Protein AF-A0AAU0USD8-F1 (afdb_monomer)

Mean predicted aligned error: 9.5 Å

Radius of gyration: 18.97 Å; Cα contacts (8 Å, |Δi|>4): 93; chains: 1; bounding box: 46×44×52 Å

Structure (mmCIF, N/CA/C/O backbone):
data_AF-A0AAU0USD8-F1
#
_entry.id   AF-A0AAU0USD8-F1
#
loop_
_atom_site.group_PDB
_atom_site.id
_atom_site.type_symbol
_atom_site.label_atom_id
_atom_site.label_alt_id
_atom_site.label_comp_id
_atom_site.label_asym_id
_atom_site.label_entity_id
_atom_site.label_seq_id
_atom_site.pdbx_PDB_ins_code
_atom_site.Cartn_x
_atom_site.Cartn_y
_atom_site.Cartn_z
_atom_site.occupancy
_atom_site.B_iso_or_equiv
_atom_site.auth_seq_id
_atom_site.auth_comp_id
_atom_site.auth_asym_id
_atom_site.auth_atom_id
_atom_site.pdbx_PDB_model_num
ATOM 1 N N . MET A 1 1 ? -26.239 -20.318 21.976 1.00 45.53 1 MET A N 1
ATOM 2 C CA . MET A 1 1 ? -26.523 -21.487 21.109 1.00 45.53 1 MET A CA 1
ATOM 3 C C . MET A 1 1 ? -26.486 -20.973 19.672 1.00 45.53 1 MET A C 1
ATOM 5 O O . MET A 1 1 ? -27.378 -20.236 19.301 1.00 45.53 1 MET A O 1
ATOM 9 N N . LYS A 1 2 ? -25.397 -21.090 18.913 1.00 38.72 2 LYS A N 1
ATOM 10 C CA . LYS A 1 2 ? -24.832 -22.320 18.345 1.00 38.72 2 LYS A CA 1
ATOM 11 C C . LYS A 1 2 ? -23.313 -22.150 18.178 1.00 38.72 2 LYS A C 1
ATOM 13 O O . LYS A 1 2 ? -22.865 -21.144 17.639 1.00 38.72 2 LYS A O 1
ATOM 18 N N . ASN A 1 3 ? -22.555 -23.127 18.674 1.00 46.88 3 ASN A N 1
ATOM 19 C CA . ASN A 1 3 ? -21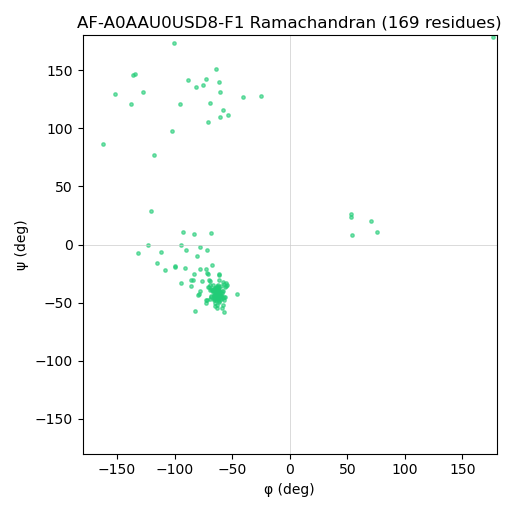.130 -23.301 18.407 1.00 46.88 3 ASN A CA 1
ATOM 20 C C . ASN A 1 3 ? -20.888 -23.326 16.893 1.00 46.88 3 ASN A C 1
ATOM 22 O O . ASN A 1 3 ? -21.250 -24.304 16.247 1.00 46.88 3 ASN A O 1
ATOM 26 N N . ASN A 1 4 ? -20.237 -22.293 16.361 1.00 42.91 4 ASN A N 1
ATOM 27 C CA . ASN A 1 4 ? -19.596 -22.331 15.050 1.00 42.91 4 ASN A CA 1
ATOM 28 C C . ASN A 1 4 ? -18.095 -22.106 15.259 1.00 42.91 4 ASN A C 1
ATOM 30 O O . ASN A 1 4 ? -17.557 -21.030 15.018 1.00 42.91 4 ASN A O 1
ATOM 34 N N . THR A 1 5 ? -17.415 -23.154 15.712 1.00 50.62 5 THR A N 1
ATOM 35 C CA . THR A 1 5 ? -15.954 -23.248 15.865 1.00 50.62 5 THR A CA 1
ATOM 36 C C . THR A 1 5 ? -15.192 -23.269 14.528 1.00 50.62 5 THR A C 1
ATOM 38 O O . THR A 1 5 ? -13.994 -23.514 14.514 1.00 50.62 5 THR A O 1
ATOM 41 N N . ILE A 1 6 ? -15.862 -23.005 13.398 1.00 52.81 6 ILE A N 1
ATOM 42 C CA . ILE A 1 6 ? -15.269 -22.988 12.047 1.00 52.81 6 ILE A CA 1
ATOM 43 C C . ILE A 1 6 ? -14.763 -21.580 11.664 1.00 52.81 6 ILE A C 1
ATOM 45 O O . ILE A 1 6 ? -13.893 -21.454 10.812 1.00 52.81 6 ILE A O 1
ATOM 49 N N . PHE A 1 7 ? -15.247 -20.520 12.325 1.00 52.81 7 PHE A N 1
ATOM 50 C CA . PHE A 1 7 ? -14.913 -19.122 12.002 1.00 52.81 7 PHE A CA 1
ATOM 51 C C . PHE A 1 7 ? -14.255 -18.360 13.165 1.00 52.81 7 PHE A C 1
ATOM 53 O O . PHE A 1 7 ? -14.362 -17.141 13.271 1.00 52.81 7 PHE A O 1
ATOM 60 N N . THR A 1 8 ? -13.537 -19.056 14.047 1.00 55.69 8 THR A N 1
ATOM 61 C CA . THR A 1 8 ? -12.464 -18.410 14.815 1.00 55.69 8 THR A CA 1
ATOM 62 C C . THR A 1 8 ? -11.346 -18.090 13.825 1.00 55.69 8 THR A C 1
ATOM 64 O O . THR A 1 8 ? -10.909 -19.007 13.137 1.00 55.69 8 THR A O 1
ATOM 67 N N . GLY A 1 9 ? -10.964 -16.813 13.709 1.00 60.78 9 GLY A N 1
ATOM 68 C CA . GLY A 1 9 ? -10.096 -16.244 12.667 1.00 60.78 9 GLY A CA 1
ATOM 69 C C . GLY A 1 9 ? -9.128 -17.221 11.993 1.00 60.78 9 GLY A C 1
ATOM 70 O O . GLY A 1 9 ? -8.376 -17.923 12.668 1.00 60.78 9 GLY A O 1
ATOM 71 N N . LEU A 1 10 ? -9.171 -17.244 10.655 1.00 70.81 10 LEU A N 1
ATOM 72 C CA . LEU A 1 10 ? -8.334 -18.087 9.803 1.00 70.81 10 LEU A CA 1
ATOM 73 C C . LEU A 1 10 ? -6.896 -18.138 10.352 1.00 70.81 10 LEU A C 1
ATOM 75 O O . LEU A 1 10 ? -6.311 -17.075 10.592 1.00 70.81 10 LEU A O 1
ATOM 79 N N . PRO A 1 11 ? -6.308 -19.326 10.572 1.00 83.31 11 PRO A N 1
ATOM 80 C CA . PRO A 1 11 ? -4.980 -19.390 11.151 1.00 83.31 11 PRO A CA 1
ATOM 81 C C . PRO A 1 11 ? -3.977 -18.694 10.223 1.00 83.31 11 PRO A C 1
ATOM 83 O O . PRO A 1 11 ? -4.049 -18.815 8.999 1.00 83.31 11 PRO A O 1
ATOM 86 N N . TYR A 1 12 ? -3.040 -17.947 10.812 1.00 82.12 12 TYR A N 1
ATOM 87 C CA . TYR A 1 12 ? -2.136 -17.042 10.089 1.00 82.12 12 TYR A CA 1
ATOM 88 C C . TYR A 1 12 ? -1.362 -17.732 8.956 1.00 82.12 12 TYR A C 1
ATOM 90 O O . TYR A 1 12 ? -1.133 -17.136 7.905 1.00 82.12 12 TYR A O 1
ATOM 98 N N . TRP A 1 13 ? -1.001 -19.005 9.142 1.00 84.44 13 TRP A N 1
ATOM 99 C CA . TRP A 1 13 ? -0.307 -19.798 8.133 1.00 84.44 13 TRP A CA 1
ATOM 100 C C . TRP A 1 13 ? -1.174 -20.027 6.890 1.00 84.44 13 TRP A C 1
ATOM 102 O O . TRP A 1 13 ? -0.658 -19.952 5.780 1.00 84.44 13 TRP A O 1
ATOM 112 N N . LEU A 1 14 ? -2.489 -20.223 7.047 1.00 86.69 14 LEU A N 1
ATOM 113 C CA . LEU A 1 14 ? -3.405 -20.426 5.924 1.00 86.69 14 LEU A CA 1
ATOM 114 C C . LEU A 1 14 ? -3.566 -19.136 5.114 1.00 86.69 14 LEU A C 1
ATOM 116 O O . LEU A 1 14 ? -3.560 -19.178 3.887 1.00 86.69 14 LEU A O 1
ATOM 120 N N . GLY A 1 15 ? -3.625 -17.985 5.793 1.00 83.75 15 GLY A N 1
ATOM 121 C CA . GLY A 1 15 ? -3.590 -16.676 5.137 1.00 83.75 15 GLY A CA 1
ATOM 122 C C . GLY A 1 15 ? -2.288 -16.445 4.362 1.00 83.75 15 GLY A C 1
ATOM 123 O O . GLY A 1 15 ? -2.326 -15.991 3.221 1.00 83.75 15 GLY A O 1
ATOM 124 N N . GLY A 1 16 ? -1.143 -16.817 4.945 1.00 83.19 16 GLY A N 1
ATOM 125 C CA . GLY A 1 16 ? 0.164 -16.731 4.285 1.00 83.19 16 GLY A CA 1
ATOM 126 C C . GLY A 1 16 ? 0.279 -17.632 3.052 1.00 83.19 16 GLY A C 1
ATOM 127 O O . GLY A 1 16 ? 0.707 -17.169 1.996 1.00 83.19 16 GLY A O 1
ATOM 128 N N . VAL A 1 17 ? -0.158 -18.892 3.155 1.00 87.06 17 VAL A N 1
ATOM 129 C CA . VAL A 1 17 ? -0.180 -19.841 2.028 1.00 87.06 17 VAL A CA 1
ATOM 130 C C . VAL A 1 17 ? -1.111 -19.349 0.921 1.00 87.06 17 VAL A C 1
ATOM 132 O O . VAL A 1 17 ? -0.714 -19.330 -0.241 1.00 87.06 17 VAL A O 1
ATOM 135 N N . ALA A 1 18 ? -2.319 -18.894 1.267 1.00 86.88 18 ALA A N 1
ATOM 136 C CA . ALA A 1 18 ? -3.266 -18.353 0.296 1.00 86.88 18 ALA A CA 1
ATOM 137 C C . ALA A 1 18 ? -2.704 -17.119 -0.425 1.00 86.88 18 ALA A C 1
ATOM 139 O O . ALA A 1 18 ? -2.795 -17.037 -1.648 1.00 86.88 18 ALA A O 1
ATOM 140 N N . LEU A 1 19 ? -2.072 -16.192 0.305 1.00 83.50 19 LEU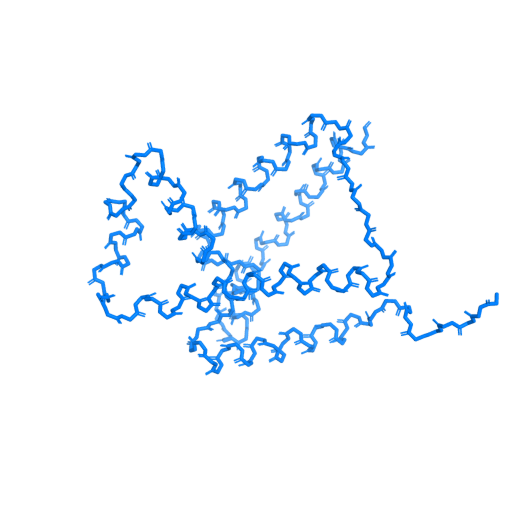 A N 1
ATOM 141 C CA . LEU A 1 19 ? -1.442 -15.008 -0.283 1.00 83.50 19 LEU A CA 1
ATOM 142 C C . LEU A 1 19 ? -0.277 -15.383 -1.212 1.00 83.50 19 LEU A C 1
ATOM 144 O O . LEU A 1 19 ? -0.147 -14.807 -2.291 1.00 83.50 19 LEU A O 1
ATOM 148 N N . GLY A 1 20 ? 0.542 -16.363 -0.818 1.00 84.31 20 GLY A N 1
ATOM 149 C CA . GLY A 1 20 ? 1.640 -16.881 -1.635 1.00 84.31 20 GLY A CA 1
ATOM 150 C C . GLY A 1 20 ? 1.150 -17.521 -2.935 1.00 84.31 20 GLY A C 1
ATOM 151 O O . GLY A 1 20 ? 1.637 -17.173 -4.009 1.00 84.31 20 GLY A O 1
ATOM 152 N N . LEU A 1 21 ? 0.138 -18.391 -2.856 1.00 87.12 21 LEU A N 1
ATOM 153 C CA . LEU A 1 21 ? -0.488 -19.003 -4.033 1.00 87.12 21 LEU A CA 1
ATOM 154 C C . LEU A 1 21 ? -1.103 -17.952 -4.959 1.00 87.12 21 LEU A C 1
ATOM 156 O O . LEU A 1 21 ? -0.904 -18.006 -6.170 1.00 87.12 21 LEU A O 1
ATOM 160 N N . LEU A 1 22 ? -1.798 -16.962 -4.397 1.00 85.31 22 LEU A N 1
ATOM 161 C CA . LEU A 1 22 ? -2.391 -15.879 -5.177 1.00 85.31 22 LEU A CA 1
ATOM 162 C C . LEU A 1 22 ? -1.305 -15.057 -5.885 1.00 85.31 22 LEU A C 1
ATOM 164 O O . LEU A 1 22 ? -1.453 -14.739 -7.061 1.00 85.31 22 LEU A O 1
ATOM 168 N N . ASN A 1 23 ? -0.182 -14.784 -5.217 1.00 83.50 23 ASN A N 1
ATOM 169 C CA . ASN A 1 23 ? 0.954 -14.105 -5.838 1.00 83.50 23 ASN A CA 1
ATOM 170 C C . ASN A 1 23 ? 1.555 -14.915 -7.001 1.00 83.50 23 ASN A C 1
ATOM 172 O O . ASN A 1 23 ? 1.894 -14.327 -8.024 1.00 83.50 23 ASN A O 1
ATOM 176 N N . ILE A 1 24 ? 1.635 -16.248 -6.892 1.00 83.56 24 ILE A N 1
ATOM 177 C CA . ILE A 1 24 ? 2.086 -17.121 -7.993 1.00 83.56 24 ILE A CA 1
ATOM 178 C C . ILE A 1 24 ? 1.126 -17.032 -9.184 1.00 83.56 24 ILE A C 1
ATOM 180 O O . ILE A 1 24 ? 1.569 -16.867 -10.319 1.00 83.56 24 ILE A O 1
ATOM 184 N N . VAL A 1 25 ? -0.185 -17.094 -8.934 1.00 84.75 25 VAL A N 1
ATOM 185 C CA . VAL A 1 25 ? -1.206 -16.976 -9.988 1.00 84.75 25 VAL A CA 1
ATOM 186 C C . VAL A 1 25 ? -1.125 -15.609 -10.672 1.00 84.75 25 VAL A C 1
ATOM 188 O O . VAL A 1 25 ? -1.119 -15.533 -11.898 1.00 84.75 25 VAL A O 1
ATOM 191 N N . VAL A 1 26 ? -1.002 -14.526 -9.901 1.00 81.56 26 VAL A N 1
ATOM 192 C CA . VAL A 1 26 ? -0.848 -13.167 -10.446 1.00 81.56 26 VAL A CA 1
ATOM 193 C C . VAL A 1 26 ? 0.431 -13.046 -11.265 1.00 81.56 26 VAL A C 1
ATOM 195 O O . VAL A 1 26 ? 0.394 -12.454 -12.342 1.00 81.56 26 VAL A O 1
ATOM 198 N N . PHE A 1 27 ? 1.532 -13.637 -10.799 1.00 79.88 27 PHE A N 1
ATOM 199 C CA . PHE A 1 27 ? 2.799 -13.643 -11.520 1.00 79.88 27 PHE A CA 1
ATOM 200 C C . PHE A 1 27 ? 2.700 -14.399 -12.852 1.00 79.88 27 PHE A C 1
ATOM 202 O O . PHE A 1 27 ? 3.175 -13.893 -13.863 1.00 79.88 27 PHE A O 1
ATOM 209 N N . MET A 1 28 ? 2.027 -15.555 -12.885 1.00 81.06 28 MET A N 1
ATOM 210 C CA . MET A 1 28 ? 1.781 -16.298 -14.131 1.00 81.06 28 MET A CA 1
ATOM 211 C C . MET A 1 28 ? 0.922 -15.515 -15.129 1.00 81.06 28 MET A C 1
ATOM 213 O O . MET A 1 28 ? 1.145 -15.616 -16.329 1.00 81.06 28 MET A O 1
ATOM 217 N N . LEU A 1 29 ? -0.059 -14.749 -14.647 1.00 78.19 29 LEU A N 1
ATOM 218 C CA . LEU A 1 29 ? -0.978 -13.999 -15.507 1.00 78.19 29 LEU A CA 1
ATOM 219 C C . LEU A 1 29 ? -0.424 -12.643 -15.962 1.00 78.19 29 LEU A C 1
ATOM 221 O O . LEU A 1 29 ? -0.798 -12.157 -17.025 1.00 78.19 29 LEU A O 1
ATOM 225 N N . SER A 1 30 ? 0.411 -12.008 -15.139 1.00 69.38 30 SER A N 1
ATOM 226 C CA . SER A 1 30 ? 0.834 -10.611 -15.328 1.00 69.38 30 SER A CA 1
ATOM 227 C C . SER A 1 30 ? 2.311 -10.470 -15.688 1.00 69.38 30 SER A C 1
ATOM 229 O O . SER A 1 30 ? 2.764 -9.344 -15.893 1.00 69.38 30 SER A O 1
ATOM 231 N N . GLU A 1 31 ? 3.072 -11.574 -15.664 1.00 70.56 31 GLU A N 1
ATOM 232 C CA . GLU A 1 31 ? 4.539 -11.653 -15.837 1.00 70.56 31 GLU A CA 1
ATOM 233 C C . GLU A 1 31 ? 5.342 -10.739 -14.884 1.00 70.56 31 GLU A C 1
ATOM 235 O O . GLU A 1 31 ? 6.559 -10.588 -14.987 1.00 70.56 31 GLU A O 1
ATOM 240 N N . LYS A 1 32 ? 4.652 -10.118 -13.923 1.00 68.75 32 LYS A N 1
ATOM 241 C CA . LYS A 1 32 ? 5.158 -9.142 -12.964 1.00 68.75 32 LYS A CA 1
ATOM 242 C C . LYS A 1 32 ? 4.647 -9.492 -11.567 1.00 68.75 32 LYS A C 1
ATOM 244 O O . LYS A 1 32 ? 3.526 -9.989 -11.430 1.00 68.75 32 LYS A O 1
ATOM 249 N N . PRO A 1 33 ? 5.440 -9.221 -10.516 1.00 69.75 33 PRO A N 1
ATOM 250 C CA . PRO A 1 33 ? 5.010 -9.442 -9.141 1.00 69.75 33 PRO A CA 1
ATOM 251 C C . PRO A 1 33 ? 3.824 -8.540 -8.783 1.00 69.75 33 PRO A C 1
ATOM 253 O O . PRO A 1 33 ? 3.687 -7.432 -9.309 1.00 69.75 33 PRO A O 1
ATOM 256 N N . TRP A 1 34 ? 2.975 -9.004 -7.861 1.00 74.25 34 TRP A N 1
ATOM 257 C CA . TRP A 1 34 ? 1.779 -8.273 -7.444 1.00 74.25 34 TRP A CA 1
ATOM 258 C C . TRP A 1 34 ? 2.132 -6.879 -6.901 1.00 74.25 34 TRP A C 1
ATOM 260 O O . TRP A 1 34 ? 2.778 -6.733 -5.861 1.00 74.25 34 TRP A O 1
ATOM 270 N N . GLY A 1 35 ? 1.668 -5.838 -7.601 1.00 77.75 35 GLY A N 1
ATOM 271 C CA . GLY A 1 35 ? 1.838 -4.439 -7.217 1.00 77.75 35 GLY A CA 1
ATOM 272 C C . GLY A 1 35 ? 0.517 -3.670 -7.186 1.00 77.75 35 GLY A C 1
ATOM 273 O O . GLY A 1 35 ? -0.249 -3.698 -8.140 1.00 77.75 35 GLY A O 1
ATOM 274 N N . ILE A 1 36 ? 0.279 -2.948 -6.087 1.00 80.62 36 ILE A N 1
ATOM 275 C CA . ILE A 1 36 ? -0.895 -2.068 -5.897 1.00 80.62 36 ILE A CA 1
ATOM 276 C C . ILE A 1 36 ? -0.558 -0.620 -6.292 1.00 80.62 36 ILE A C 1
ATOM 278 O O . ILE A 1 36 ? -1.397 0.137 -6.782 1.00 80.62 36 ILE A O 1
ATOM 282 N N . THR A 1 37 ? 0.697 -0.224 -6.065 1.00 80.44 37 THR A N 1
ATOM 283 C CA . THR A 1 37 ? 1.164 1.167 -6.122 1.00 80.44 37 THR A CA 1
ATOM 284 C C . THR A 1 37 ? 1.198 1.721 -7.538 1.00 80.44 37 THR A C 1
ATOM 286 O O . THR A 1 37 ? 0.857 2.886 -7.730 1.00 80.44 37 THR A O 1
ATOM 289 N N . THR A 1 38 ? 1.558 0.897 -8.525 1.00 77.44 38 THR A N 1
ATOM 290 C CA . THR A 1 38 ? 1.591 1.252 -9.953 1.00 77.44 38 THR A CA 1
ATOM 291 C C . THR A 1 38 ? 0.229 1.732 -10.433 1.00 77.44 38 THR A C 1
ATOM 293 O O . THR A 1 38 ? 0.107 2.894 -10.819 1.00 77.44 38 THR A O 1
ATOM 296 N N . ALA A 1 39 ? -0.804 0.899 -10.299 1.00 81.44 39 ALA A N 1
ATOM 297 C CA . ALA A 1 39 ? -2.176 1.254 -10.660 1.00 81.44 39 ALA A CA 1
ATOM 298 C C . ALA A 1 39 ? -2.687 2.482 -9.888 1.00 81.44 39 ALA A C 1
ATOM 300 O O . ALA A 1 39 ? -3.294 3.370 -10.484 1.00 81.44 39 ALA A O 1
ATOM 301 N N . MET A 1 40 ? -2.363 2.598 -8.593 1.00 81.12 40 MET A N 1
ATOM 302 C CA . MET A 1 40 ? -2.764 3.761 -7.793 1.00 81.12 40 MET A CA 1
ATOM 303 C C . MET A 1 40 ? -2.154 5.078 -8.302 1.00 81.12 40 MET A C 1
ATOM 305 O O . MET A 1 40 ? -2.810 6.116 -8.260 1.00 81.12 40 MET A O 1
ATOM 309 N N . SER A 1 41 ? -0.918 5.072 -8.811 1.00 79.88 41 SER A N 1
ATOM 310 C CA . SER A 1 41 ? -0.334 6.295 -9.380 1.00 79.88 41 SER A CA 1
ATOM 311 C C . SER A 1 41 ? -0.883 6.641 -10.752 1.00 79.88 41 SER A C 1
ATOM 313 O O . SER A 1 41 ? -1.003 7.827 -11.032 1.00 79.88 41 SER A O 1
ATOM 315 N N . HIS A 1 42 ? -1.269 5.662 -11.572 1.00 79.62 42 HIS A N 1
ATOM 316 C CA . HIS A 1 42 ? -1.995 5.955 -12.809 1.00 79.62 42 HIS A CA 1
ATOM 317 C C . HIS A 1 42 ? -3.378 6.555 -12.515 1.00 79.62 42 HIS A C 1
ATOM 319 O O . HIS A 1 42 ? -3.751 7.531 -13.154 1.00 79.62 42 HIS A O 1
ATOM 325 N N . TRP A 1 43 ? -4.099 6.070 -11.495 1.00 82.19 43 TRP A N 1
ATOM 326 C CA . TRP A 1 43 ? -5.325 6.735 -11.026 1.00 82.19 43 TRP A CA 1
ATOM 327 C C . TRP A 1 43 ? -5.055 8.153 -10.522 1.00 82.19 43 TRP A C 1
ATOM 329 O O . TRP A 1 43 ? -5.823 9.059 -10.819 1.00 82.19 43 TRP A O 1
ATOM 339 N N . GLY A 1 44 ? -3.956 8.364 -9.790 1.00 81.56 44 GLY A N 1
ATOM 340 C CA . GLY A 1 44 ? -3.541 9.696 -9.344 1.00 81.56 44 GLY A CA 1
ATOM 341 C C . GLY A 1 44 ? -3.194 10.644 -10.498 1.00 81.56 44 GLY A C 1
ATOM 342 O O . GLY A 1 44 ? -3.529 11.823 -10.433 1.00 81.56 44 GLY A O 1
ATOM 343 N N . ALA A 1 45 ? -2.564 10.134 -11.559 1.00 80.56 45 ALA A N 1
ATOM 344 C CA . ALA A 1 45 ? -2.275 10.893 -12.772 1.00 80.56 45 ALA A CA 1
ATOM 345 C C . ALA A 1 45 ? -3.550 11.242 -13.540 1.00 80.56 45 ALA A C 1
ATOM 347 O O . ALA A 1 45 ? -3.735 12.387 -13.934 1.00 80.56 45 ALA A O 1
ATOM 348 N N . GLU A 1 46 ? -4.467 10.291 -13.703 1.00 80.94 46 GLU A N 1
ATOM 349 C CA . GLU A 1 46 ? -5.751 10.564 -14.349 1.00 80.94 46 GLU A CA 1
ATOM 350 C C . GLU A 1 46 ? -6.577 11.562 -13.529 1.00 80.94 46 GLU A C 1
ATOM 352 O O . GLU A 1 46 ? -7.170 12.491 -14.070 1.00 80.94 46 GLU A O 1
ATOM 357 N N . PHE A 1 47 ? -6.531 11.445 -12.199 1.00 84.44 47 PHE A N 1
ATOM 358 C CA . PHE A 1 47 ? -7.162 12.398 -11.296 1.00 84.44 47 PHE A CA 1
ATOM 359 C C . PHE A 1 47 ? -6.569 13.806 -11.428 1.00 84.44 47 PHE A C 1
ATOM 361 O O . PHE A 1 47 ? -7.312 14.784 -11.402 1.00 84.44 47 PHE A O 1
ATOM 368 N N . SER A 1 48 ? -5.252 13.942 -11.605 1.00 80.38 48 SER A N 1
ATOM 369 C CA . SER A 1 48 ? -4.629 15.260 -11.758 1.00 80.38 48 SER A CA 1
ATOM 370 C C . SER A 1 48 ? -4.934 15.914 -13.111 1.00 80.38 48 SER A C 1
ATOM 372 O O . SER A 1 48 ? -4.991 17.146 -13.166 1.00 80.38 48 SER A O 1
ATOM 374 N N . LYS A 1 49 ? -5.257 15.137 -14.159 1.00 82.81 49 LYS A N 1
ATOM 375 C CA . LYS A 1 49 ? -5.775 15.682 -15.432 1.00 82.81 49 LYS A CA 1
ATOM 376 C C . LYS A 1 49 ? -7.079 16.455 -15.251 1.00 82.81 49 LYS A C 1
ATOM 378 O O . LYS A 1 49 ? -7.251 17.496 -15.879 1.00 82.81 49 LYS A O 1
ATOM 383 N N . PHE A 1 50 ? -7.961 16.026 -14.342 1.00 82.50 50 PHE A N 1
ATOM 384 C CA . PHE A 1 50 ? -9.191 16.772 -14.033 1.00 82.50 50 PHE A CA 1
ATOM 385 C C . PHE A 1 50 ? -8.923 18.175 -13.468 1.00 82.50 50 PHE A C 1
ATOM 387 O O . PHE A 1 50 ? -9.752 19.065 -13.633 1.00 82.50 50 PHE A O 1
ATOM 394 N N . PHE A 1 51 ? -7.763 18.395 -12.842 1.00 83.31 51 PHE A N 1
ATOM 395 C CA . PHE A 1 51 ? -7.327 19.705 -12.345 1.00 83.31 51 PHE A CA 1
ATOM 396 C C . PHE A 1 51 ? -6.470 20.479 -13.360 1.00 83.31 51 PHE A C 1
ATOM 398 O O . PHE A 1 51 ? -5.869 21.493 -13.009 1.00 83.31 51 PHE A O 1
ATOM 405 N N . GLY A 1 52 ? -6.393 20.014 -14.612 1.00 78.44 52 GLY A N 1
ATOM 406 C CA . GLY A 1 52 ? -5.611 20.649 -15.673 1.00 78.44 52 GLY A CA 1
ATOM 407 C C . GLY A 1 52 ? -4.102 20.412 -15.573 1.00 78.44 52 GLY A C 1
ATOM 408 O O . GLY A 1 52 ? -3.337 21.057 -16.288 1.00 78.44 52 GLY A O 1
ATOM 409 N N . ALA A 1 53 ? -3.647 19.501 -14.706 1.00 78.94 53 ALA A N 1
ATOM 410 C CA . ALA A 1 53 ? -2.260 19.058 -14.740 1.00 78.94 53 ALA A CA 1
ATOM 411 C C . ALA A 1 53 ? -2.050 18.158 -15.964 1.00 78.94 53 ALA A C 1
ATOM 413 O O . ALA A 1 53 ? -2.913 17.352 -16.292 1.00 78.94 53 ALA A O 1
ATOM 414 N N . ALA A 1 54 ? -0.892 18.260 -16.614 1.00 75.94 54 ALA A N 1
ATOM 415 C CA . ALA A 1 54 ? -0.473 17.321 -17.651 1.00 75.94 54 ALA A CA 1
ATOM 416 C C . ALA A 1 54 ? 0.565 16.363 -17.039 1.00 75.94 54 ALA A C 1
ATOM 418 O O . ALA A 1 54 ? 1.727 16.750 -16.917 1.00 75.94 54 ALA A O 1
ATOM 419 N N . PRO A 1 55 ? 0.174 15.147 -16.604 1.00 71.38 55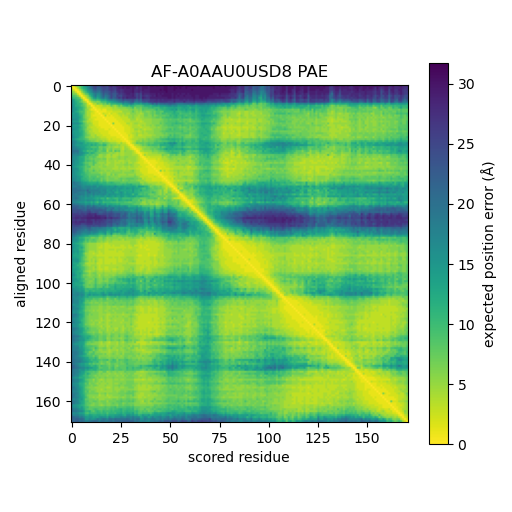 PRO A N 1
ATOM 420 C CA . PRO A 1 55 ? 1.071 14.184 -15.962 1.00 71.38 55 PRO A CA 1
ATOM 421 C C . PRO A 1 55 ? 2.046 13.553 -16.956 1.00 71.38 55 PRO A C 1
ATOM 423 O O . PRO A 1 55 ? 3.086 13.052 -16.554 1.00 71.38 55 PRO A O 1
ATOM 426 N N . GLU A 1 56 ? 1.717 13.594 -18.247 1.00 67.88 56 GLU A N 1
ATOM 427 C CA . GLU A 1 56 ? 2.493 13.033 -19.362 1.00 67.88 56 GLU A CA 1
ATOM 428 C C . GLU A 1 56 ? 3.881 13.676 -19.497 1.00 67.88 56 GLU A C 1
ATOM 430 O O . GLU A 1 56 ? 4.823 13.045 -19.960 1.00 67.88 56 GLU A O 1
ATOM 435 N N . GLN A 1 57 ? 4.035 14.923 -19.044 1.00 68.56 57 GLN A N 1
ATOM 436 C CA . GLN A 1 57 ? 5.321 15.626 -19.058 1.00 68.56 57 GLN A CA 1
ATOM 437 C C . GLN A 1 57 ? 6.142 15.406 -17.776 1.00 68.56 57 GLN A C 1
ATOM 439 O O . GLN A 1 57 ? 7.256 15.914 -17.655 1.00 68.56 57 GLN A O 1
ATOM 444 N N . TRP A 1 58 ? 5.592 14.718 -16.771 1.00 78.06 58 TRP A N 1
ATOM 445 C CA . TRP A 1 58 ? 6.312 14.474 -15.525 1.00 78.06 58 TRP A CA 1
ATOM 446 C C . TRP A 1 58 ? 7.355 13.387 -15.735 1.00 78.06 58 TRP A C 1
ATOM 448 O O . TRP A 1 58 ? 7.052 12.349 -16.313 1.00 78.06 58 TRP A O 1
ATOM 458 N N . LEU A 1 59 ? 8.556 13.596 -15.188 1.00 73.19 59 LEU A N 1
ATOM 459 C CA . LEU A 1 59 ? 9.715 12.706 -15.334 1.00 73.19 59 LEU A CA 1
ATOM 460 C C . LEU A 1 59 ? 9.362 11.222 -15.121 1.00 73.19 59 LEU A C 1
ATOM 462 O O . LEU A 1 59 ? 9.753 10.374 -15.911 1.00 73.19 59 LEU A O 1
ATOM 466 N N . TYR A 1 60 ? 8.548 10.932 -14.099 1.00 73.06 60 TYR A N 1
ATOM 467 C CA . TYR A 1 60 ? 8.102 9.577 -13.773 1.00 73.06 60 TYR A CA 1
ATOM 468 C C . TYR A 1 60 ? 7.255 8.924 -14.876 1.00 73.06 60 TYR A C 1
ATOM 470 O O . TYR A 1 60 ? 7.441 7.747 -15.152 1.00 73.06 60 TYR A O 1
ATOM 478 N N . PHE A 1 61 ? 6.321 9.653 -15.495 1.00 69.75 61 PHE A N 1
ATOM 479 C CA . PHE A 1 61 ? 5.462 9.099 -16.547 1.00 69.75 61 PHE A CA 1
ATOM 480 C C . PHE A 1 61 ? 6.128 9.180 -17.922 1.00 69.75 61 PHE A C 1
ATOM 482 O O . PHE A 1 61 ? 6.028 8.222 -18.678 1.00 69.75 61 PHE A O 1
ATOM 489 N N . GLY A 1 62 ? 6.897 10.237 -18.198 1.00 60.75 62 GLY A N 1
ATOM 490 C CA . GLY A 1 62 ? 7.638 10.397 -19.450 1.00 60.75 62 GLY A CA 1
ATOM 491 C C . GLY A 1 62 ? 8.700 9.313 -19.676 1.00 60.75 62 GLY A C 1
ATOM 492 O O . GLY A 1 62 ? 8.851 8.826 -20.794 1.00 60.75 62 GLY A O 1
ATOM 493 N N . GLU A 1 63 ? 9.392 8.867 -18.622 1.00 58.06 63 GLU A N 1
ATOM 494 C CA . GLU A 1 63 ? 10.362 7.760 -18.699 1.00 58.06 63 GLU A CA 1
ATOM 495 C C . GLU A 1 63 ? 9.679 6.397 -18.950 1.00 58.06 63 GLU A C 1
ATOM 497 O O . GLU A 1 63 ? 10.222 5.534 -19.645 1.00 58.06 63 GLU A O 1
ATOM 502 N N . ILE A 1 64 ? 8.446 6.231 -18.455 1.00 57.31 64 ILE A N 1
ATOM 503 C CA . ILE A 1 64 ? 7.612 5.034 -18.654 1.00 57.31 64 ILE A CA 1
ATOM 504 C C . ILE A 1 64 ? 6.973 5.029 -20.058 1.00 57.31 64 ILE A C 1
ATOM 506 O O . ILE A 1 64 ? 6.972 3.995 -20.728 1.00 57.31 64 ILE A O 1
ATOM 510 N N . GLN A 1 65 ? 6.511 6.186 -20.544 1.00 50.56 65 GLN A N 1
ATOM 511 C CA . GLN A 1 65 ? 5.853 6.373 -21.847 1.00 50.56 65 GLN A CA 1
ATOM 512 C C . GLN A 1 65 ? 6.804 6.248 -23.045 1.00 50.56 65 GLN A C 1
ATOM 514 O O . GLN A 1 65 ? 6.368 5.868 -24.135 1.00 50.56 65 GLN A O 1
ATOM 519 N N . MET A 1 66 ? 8.104 6.502 -22.856 1.00 44.16 66 MET A N 1
ATOM 520 C CA . MET A 1 66 ? 9.120 6.319 -23.902 1.00 44.16 66 MET A CA 1
ATOM 521 C C . MET A 1 66 ? 9.352 4.851 -24.289 1.00 44.16 66 MET A C 1
ATOM 523 O O . MET A 1 66 ? 9.900 4.599 -25.357 1.00 44.16 66 MET A O 1
ATOM 527 N N . HIS A 1 67 ? 8.932 3.880 -23.467 1.00 46.53 67 HIS A N 1
ATOM 528 C CA . HIS A 1 67 ? 9.255 2.473 -23.713 1.00 46.53 67 HIS A CA 1
ATOM 529 C C . HIS A 1 67 ? 8.161 1.636 -24.378 1.00 46.53 67 HIS A C 1
ATOM 531 O O . HIS A 1 67 ? 8.520 0.579 -24.879 1.00 46.53 67 HIS A O 1
ATOM 537 N N . ASN A 1 68 ? 6.872 2.012 -24.400 1.00 45.31 68 ASN A N 1
ATOM 538 C CA . ASN A 1 68 ? 5.838 1.092 -24.909 1.00 45.31 68 ASN A CA 1
ATOM 539 C C . ASN A 1 68 ? 4.498 1.755 -25.278 1.00 45.31 68 ASN A C 1
ATOM 541 O O . ASN A 1 68 ? 3.531 1.725 -24.523 1.00 45.31 68 ASN A O 1
ATOM 545 N N . HIS A 1 69 ? 4.386 2.255 -26.505 1.00 41.97 69 HIS A N 1
ATOM 546 C CA . HIS A 1 69 ? 3.159 2.892 -27.009 1.00 41.97 69 HIS A CA 1
ATOM 547 C C . HIS A 1 69 ? 1.995 1.908 -27.281 1.00 41.97 69 HIS A C 1
ATOM 549 O O . HIS A 1 69 ? 0.904 2.346 -27.629 1.00 41.97 69 HIS A O 1
ATOM 555 N N . LEU A 1 70 ? 2.199 0.587 -27.146 1.00 44.41 70 LEU A N 1
ATOM 556 C CA . LEU A 1 70 ? 1.211 -0.439 -27.535 1.00 44.41 70 LEU A CA 1
ATOM 557 C C . LEU A 1 70 ? 0.943 -1.531 -26.476 1.00 44.41 70 LEU A C 1
ATOM 559 O O . LEU A 1 70 ? 0.018 -2.317 -26.649 1.00 44.41 70 LEU A O 1
ATOM 563 N N . THR A 1 71 ? 1.694 -1.584 -25.370 1.00 46.56 71 THR A N 1
ATOM 564 C CA . THR A 1 71 ? 1.595 -2.655 -24.344 1.00 46.56 71 THR A CA 1
ATOM 565 C C . THR A 1 71 ? 1.307 -2.146 -22.926 1.00 46.56 71 THR A C 1
ATOM 567 O O . THR A 1 71 ? 1.150 -2.947 -22.006 1.00 46.56 71 THR A O 1
ATOM 570 N N . GLU A 1 72 ? 1.180 -0.831 -22.720 1.00 51.44 72 GLU A N 1
ATOM 571 C CA . GLU A 1 72 ? 0.984 -0.227 -21.389 1.00 51.44 72 GLU A CA 1
ATOM 572 C C . GLU A 1 72 ? -0.461 -0.347 -20.855 1.00 51.44 72 GLU A C 1
ATOM 574 O O . GLU A 1 72 ? -0.683 -0.349 -19.642 1.00 51.44 72 GLU A O 1
ATOM 579 N N . TYR A 1 73 ? -1.451 -0.557 -21.733 1.00 53.09 73 TYR A N 1
ATOM 580 C CA . TYR A 1 73 ? -2.856 -0.720 -21.330 1.00 53.09 73 TYR A CA 1
ATOM 581 C C . TYR A 1 73 ? -3.091 -1.991 -20.494 1.00 53.09 73 TYR A C 1
ATOM 583 O O . TYR A 1 73 ? -3.857 -1.970 -19.530 1.00 53.09 73 TYR A O 1
ATOM 591 N N . GLN A 1 74 ? -2.405 -3.093 -20.819 1.00 55.62 74 GLN A N 1
ATOM 592 C CA . GLN A 1 74 ? -2.565 -4.386 -20.144 1.00 55.62 74 GLN A CA 1
ATOM 593 C C . GLN A 1 74 ? -2.177 -4.349 -18.650 1.00 55.62 74 GLN A C 1
ATOM 595 O O . GLN A 1 74 ? -3.008 -4.711 -17.815 1.00 55.62 74 GLN A O 1
ATOM 600 N N . PRO A 1 75 ? -0.963 -3.904 -18.258 1.00 58.75 75 PRO A N 1
ATOM 601 C CA . PRO A 1 75 ? -0.545 -3.917 -16.856 1.00 58.75 75 PRO A CA 1
ATOM 602 C C . PRO A 1 75 ? -1.303 -2.897 -15.994 1.00 58.75 75 PRO A C 1
ATOM 604 O O . PRO A 1 75 ? -1.545 -3.167 -14.815 1.00 58.75 75 PRO A O 1
ATOM 607 N N . PHE A 1 76 ? -1.727 -1.760 -16.560 1.00 65.56 76 PHE A N 1
ATOM 608 C CA . PHE A 1 76 ? -2.604 -0.816 -15.860 1.00 65.56 76 PHE A CA 1
ATOM 609 C C . PHE A 1 76 ? -3.986 -1.421 -15.591 1.00 65.56 76 PHE A C 1
ATOM 611 O O . PHE A 1 76 ? -4.493 -1.326 -14.468 1.00 65.56 76 PHE A O 1
ATOM 618 N N . LEU A 1 77 ? -4.580 -2.067 -16.598 1.00 68.31 77 LEU A N 1
ATOM 619 C CA . LEU A 1 77 ? -5.905 -2.665 -16.485 1.00 68.31 77 LEU A CA 1
ATOM 620 C C . LEU A 1 77 ? -5.904 -3.832 -15.493 1.00 68.31 77 LEU A C 1
ATOM 622 O O . LEU A 1 77 ? -6.774 -3.888 -14.628 1.00 68.31 77 LEU A O 1
ATOM 626 N N . ILE A 1 78 ? -4.889 -4.701 -15.545 1.00 76.12 78 ILE A N 1
ATOM 627 C CA . ILE A 1 78 ? -4.730 -5.817 -14.601 1.00 76.12 78 ILE A CA 1
ATOM 628 C C . ILE A 1 78 ? -4.517 -5.297 -13.173 1.00 76.12 78 ILE A C 1
ATOM 630 O O . ILE A 1 78 ? -5.208 -5.737 -12.256 1.00 76.12 78 ILE A O 1
ATOM 634 N N . GLY A 1 79 ? -3.622 -4.324 -12.968 1.00 79.00 79 GLY A N 1
ATOM 635 C CA . GLY A 1 79 ? -3.383 -3.740 -11.643 1.00 79.00 79 GLY A CA 1
ATOM 636 C C . GLY A 1 79 ? -4.624 -3.045 -11.066 1.00 79.00 79 GLY A C 1
ATOM 637 O O . GLY A 1 79 ? -4.929 -3.178 -9.881 1.00 79.00 79 GLY A O 1
ATOM 638 N N . THR A 1 80 ? -5.386 -2.358 -11.918 1.00 82.06 80 THR A N 1
ATOM 639 C CA . THR A 1 80 ? -6.676 -1.747 -11.571 1.00 82.06 80 THR A CA 1
ATOM 640 C C . THR A 1 80 ? -7.701 -2.811 -11.179 1.00 82.06 80 THR A C 1
ATOM 642 O O . THR A 1 80 ? -8.357 -2.673 -10.146 1.00 82.06 80 THR A O 1
ATOM 645 N N . LEU A 1 81 ? -7.806 -3.897 -11.948 1.00 85.31 81 LEU A N 1
ATOM 646 C CA . LEU A 1 81 ? -8.731 -4.995 -11.672 1.00 85.31 81 LEU A CA 1
ATOM 647 C C . LEU A 1 81 ? -8.384 -5.713 -10.362 1.00 85.31 81 LEU A C 1
ATOM 649 O O . LEU A 1 81 ? -9.283 -6.032 -9.587 1.00 85.31 81 LEU A O 1
ATOM 653 N N . LEU A 1 82 ? -7.093 -5.894 -10.070 1.00 85.94 82 LEU A N 1
ATOM 654 C CA . LEU A 1 82 ? -6.616 -6.431 -8.793 1.00 85.94 82 LEU A CA 1
ATOM 655 C C . LEU A 1 82 ? -6.963 -5.500 -7.626 1.00 85.94 82 LEU A C 1
ATOM 657 O O . LEU A 1 82 ? -7.466 -5.969 -6.609 1.00 85.94 82 LEU A O 1
ATOM 661 N N . ASN A 1 83 ? -6.759 -4.187 -7.767 1.00 88.38 83 ASN A N 1
ATOM 662 C CA . ASN A 1 83 ? -7.107 -3.217 -6.724 1.00 88.38 83 ASN A CA 1
ATOM 663 C C . ASN A 1 83 ? -8.616 -3.193 -6.445 1.00 88.38 83 ASN A C 1
ATOM 665 O O . ASN A 1 83 ? -9.038 -3.236 -5.289 1.00 88.38 83 ASN A O 1
ATOM 669 N N . ILE A 1 84 ? -9.428 -3.180 -7.502 1.00 89.62 84 ILE A N 1
ATOM 670 C CA . ILE A 1 84 ? -10.887 -3.283 -7.410 1.00 89.62 84 ILE A CA 1
ATOM 671 C C . ILE A 1 84 ? -11.278 -4.614 -6.753 1.00 89.62 84 ILE A C 1
ATOM 673 O O . ILE A 1 84 ? -12.085 -4.628 -5.823 1.00 89.62 84 ILE A O 1
ATOM 677 N N . GLY A 1 85 ? -10.654 -5.717 -7.167 1.00 90.19 85 GLY A N 1
ATOM 678 C CA . GLY A 1 85 ? -10.854 -7.044 -6.591 1.00 90.19 85 GLY A CA 1
ATOM 679 C C . GLY A 1 85 ? -10.542 -7.101 -5.095 1.00 90.19 85 GLY A C 1
ATOM 680 O O . GLY A 1 85 ? -11.312 -7.692 -4.345 1.00 90.19 85 GLY A O 1
ATOM 681 N N . ILE A 1 86 ? -9.481 -6.432 -4.630 1.00 89.69 86 ILE A N 1
ATOM 682 C CA . ILE A 1 86 ? -9.166 -6.315 -3.196 1.00 89.69 86 ILE A CA 1
ATOM 683 C C . ILE A 1 86 ? -10.273 -5.549 -2.462 1.00 89.69 86 ILE A C 1
ATOM 685 O O . ILE A 1 86 ? -10.709 -5.992 -1.402 1.00 89.69 86 ILE A O 1
ATOM 689 N N . ILE A 1 87 ? -10.751 -4.426 -3.010 1.00 91.38 87 ILE A N 1
ATOM 690 C CA . ILE A 1 87 ? -11.797 -3.605 -2.376 1.00 91.38 87 ILE A CA 1
ATOM 691 C C . ILE A 1 87 ? -13.104 -4.400 -2.248 1.00 91.38 87 ILE A C 1
ATOM 693 O O . ILE A 1 87 ? -13.655 -4.518 -1.151 1.00 91.38 87 ILE A O 1
ATOM 697 N N . PHE A 1 88 ? -13.584 -4.983 -3.349 1.00 92.75 88 PHE A N 1
ATOM 698 C CA . PHE A 1 88 ? -14.819 -5.770 -3.348 1.00 92.75 88 PHE A CA 1
ATOM 699 C C . PHE A 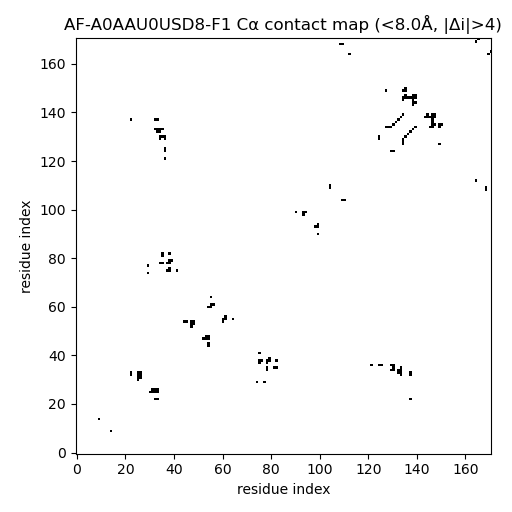1 88 ? -14.669 -7.081 -2.573 1.00 92.75 88 PHE A C 1
ATOM 701 O O . PHE A 1 88 ? -15.583 -7.458 -1.843 1.00 92.75 88 PHE A O 1
ATOM 708 N N . GLY A 1 89 ? -13.516 -7.743 -2.665 1.00 90.44 89 GLY A N 1
ATOM 709 C CA . GLY A 1 89 ? -13.213 -8.960 -1.917 1.00 90.44 89 GLY A CA 1
ATOM 710 C C . GLY A 1 89 ? -13.189 -8.721 -0.408 1.00 90.44 89 GLY A C 1
ATOM 711 O O . GLY A 1 89 ? -13.811 -9.473 0.339 1.00 90.44 89 GLY A O 1
ATOM 712 N N . ALA A 1 90 ? -12.555 -7.635 0.047 1.00 90.06 90 ALA A N 1
ATOM 713 C CA . ALA A 1 90 ? -12.554 -7.244 1.456 1.00 90.06 90 ALA A CA 1
ATOM 714 C C . ALA A 1 90 ? -13.964 -6.890 1.951 1.00 90.06 90 ALA A C 1
ATOM 716 O O . ALA A 1 90 ? -14.345 -7.270 3.059 1.00 90.06 90 ALA A O 1
ATOM 717 N N . MET A 1 91 ? -14.761 -6.208 1.124 1.00 90.69 91 MET A N 1
ATOM 718 C CA . MET A 1 91 ? -16.152 -5.892 1.449 1.00 90.69 91 MET A CA 1
ATOM 719 C C . MET A 1 91 ? -17.023 -7.153 1.541 1.00 90.69 91 MET A C 1
ATOM 721 O O . MET A 1 91 ? -17.790 -7.296 2.492 1.00 90.69 91 MET A O 1
ATOM 725 N N . PHE A 1 92 ? -16.882 -8.084 0.595 1.00 91.19 92 PHE A N 1
ATOM 726 C CA . PHE A 1 92 ? -17.615 -9.350 0.585 1.00 91.19 92 PHE A CA 1
ATOM 727 C C . PHE A 1 92 ? -17.239 -10.228 1.784 1.00 91.19 92 PHE A C 1
ATOM 729 O O . PHE A 1 92 ? -18.120 -10.757 2.460 1.00 91.19 92 PHE A O 1
ATOM 736 N N . ALA A 1 93 ? -15.945 -10.302 2.113 1.00 87.38 93 ALA A N 1
ATOM 737 C CA . ALA A 1 93 ? -15.475 -10.962 3.325 1.00 87.38 93 ALA A CA 1
ATOM 738 C C . ALA A 1 93 ? -16.107 -10.327 4.574 1.00 87.38 93 ALA A C 1
ATOM 740 O O . ALA A 1 93 ? -16.739 -11.028 5.360 1.00 87.38 93 ALA A O 1
ATOM 741 N N . ALA A 1 94 ? -16.037 -9.001 4.728 1.00 87.75 94 ALA A N 1
ATOM 742 C CA . ALA A 1 94 ? -16.630 -8.310 5.875 1.00 87.75 94 ALA A CA 1
ATOM 743 C C . ALA A 1 94 ? -18.149 -8.549 6.016 1.00 87.75 94 ALA A C 1
ATOM 745 O O . ALA A 1 94 ? -18.659 -8.588 7.138 1.00 87.75 94 ALA A O 1
ATOM 746 N N . LEU A 1 95 ? -18.867 -8.731 4.900 1.00 88.62 95 LEU A N 1
ATOM 747 C CA . LEU A 1 95 ? -20.288 -9.092 4.889 1.00 88.62 95 LEU A CA 1
ATOM 748 C C . LEU A 1 95 ? -20.530 -10.525 5.379 1.00 88.62 95 LEU A C 1
ATOM 750 O O . LEU A 1 95 ? -21.403 -10.723 6.223 1.00 88.62 95 LEU A O 1
ATOM 754 N N . ILE A 1 96 ? -19.753 -11.503 4.895 1.00 87.88 96 ILE A N 1
ATOM 755 C CA . ILE A 1 96 ? -19.856 -12.915 5.315 1.00 87.88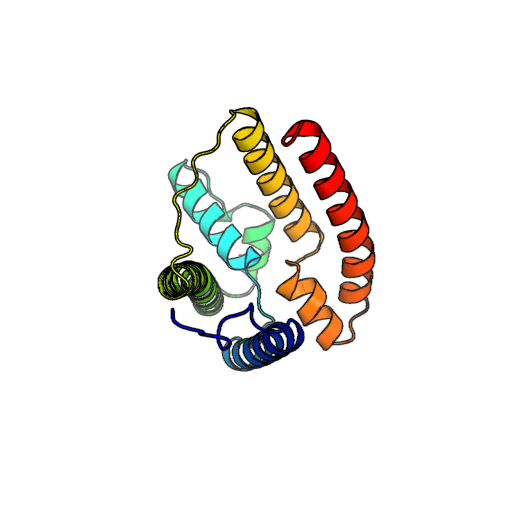 96 ILE A CA 1
ATOM 756 C C . ILE A 1 96 ? -19.582 -13.064 6.814 1.00 87.88 96 ILE A C 1
ATOM 758 O O . ILE A 1 96 ? -20.282 -13.802 7.503 1.00 87.88 96 ILE A O 1
ATOM 762 N N . TYR A 1 97 ? -18.586 -12.342 7.328 1.00 84.44 97 TYR A N 1
ATOM 763 C CA . TYR A 1 97 ? -18.240 -12.363 8.750 1.00 84.44 97 TYR A CA 1
ATOM 764 C C . TYR A 1 97 ? -19.185 -11.515 9.618 1.00 84.44 97 TYR A C 1
ATOM 766 O O . TYR A 1 97 ? -19.030 -11.488 10.835 1.00 84.44 97 TYR A O 1
ATOM 774 N N . HIS A 1 98 ? -20.169 -10.825 9.024 1.00 83.94 98 HIS A N 1
ATOM 775 C CA . HIS A 1 98 ? -21.048 -9.868 9.709 1.00 83.94 98 HIS A CA 1
ATOM 776 C C . HIS A 1 98 ? -20.290 -8.773 10.492 1.00 83.94 98 HIS A C 1
ATOM 778 O O . HIS A 1 98 ? -20.830 -8.152 11.408 1.00 83.94 98 HIS A O 1
ATOM 784 N N . GLU A 1 99 ? -19.041 -8.495 10.112 1.00 84.88 99 GLU A N 1
ATOM 785 C CA . GLU A 1 99 ? -18.177 -7.483 10.734 1.00 84.88 99 GLU A CA 1
ATOM 786 C C . GLU A 1 99 ? -18.241 -6.130 10.013 1.00 84.88 99 GLU A C 1
ATOM 788 O O . GLU A 1 99 ? -17.593 -5.160 10.425 1.00 84.88 99 GLU A O 1
ATOM 793 N N . PHE A 1 100 ? -19.038 -6.031 8.946 1.00 86.38 100 PHE A N 1
ATOM 794 C CA . PHE A 1 100 ? -19.223 -4.785 8.219 1.00 86.38 100 PHE A CA 1
ATOM 795 C C . PHE A 1 100 ? -19.817 -3.701 9.126 1.00 86.38 100 PHE A C 1
ATOM 797 O O . PHE A 1 100 ? -20.983 -3.735 9.522 1.00 86.38 100 PHE A O 1
ATOM 804 N N . ARG A 1 101 ? -18.994 -2.701 9.450 1.00 83.06 101 ARG A N 1
ATOM 805 C CA . ARG A 1 101 ? -19.391 -1.546 10.254 1.00 83.06 101 ARG A CA 1
ATOM 806 C C . ARG A 1 101 ? -18.811 -0.278 9.650 1.00 83.06 101 ARG A C 1
ATOM 808 O O . ARG A 1 101 ? -17.595 -0.115 9.585 1.00 83.06 101 ARG A O 1
ATOM 815 N N . ILE A 1 102 ? -19.686 0.658 9.292 1.00 83.88 102 ILE A N 1
ATOM 816 C CA . ILE A 1 102 ? -19.285 1.997 8.856 1.00 83.88 102 ILE A CA 1
ATOM 817 C C . ILE A 1 102 ? -18.754 2.752 10.078 1.00 83.88 102 ILE A C 1
ATOM 819 O O . ILE A 1 102 ? -19.513 3.157 10.960 1.00 83.88 102 ILE A O 1
ATOM 823 N N . ARG A 1 103 ? -17.432 2.914 10.153 1.00 81.44 103 ARG A N 1
ATOM 824 C CA . ARG A 1 103 ? -16.766 3.680 11.213 1.00 81.44 103 ARG A CA 1
ATOM 825 C C . ARG A 1 103 ? -16.527 5.097 10.713 1.00 81.44 103 ARG A C 1
ATOM 827 O O . ARG A 1 103 ? -15.842 5.293 9.716 1.00 81.44 103 ARG A O 1
ATOM 834 N N . ARG A 1 104 ? -17.083 6.087 11.411 1.00 80.88 104 ARG A N 1
ATOM 835 C CA . ARG A 1 104 ? -16.767 7.497 11.157 1.00 80.88 104 ARG A CA 1
ATOM 836 C C . ARG A 1 104 ? -15.552 7.908 11.992 1.00 80.88 104 ARG A C 1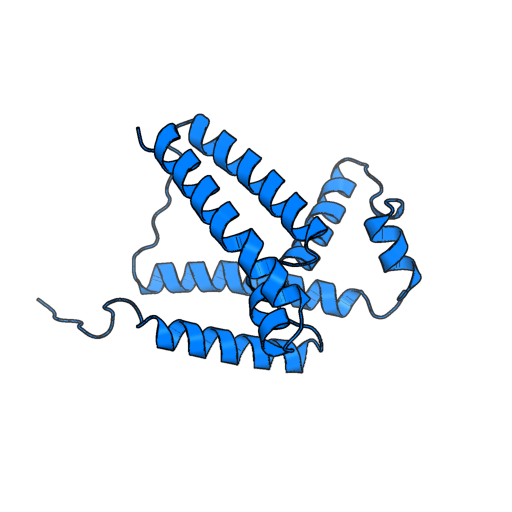
ATOM 838 O O . ARG A 1 104 ? -15.451 7.466 13.140 1.00 80.88 104 ARG A O 1
ATOM 845 N N . PRO A 1 105 ? -14.639 8.730 11.446 1.00 78.88 105 PRO A N 1
ATOM 846 C CA . PRO A 1 105 ? -13.535 9.269 12.226 1.00 78.88 105 PRO A CA 1
ATOM 847 C C . PRO A 1 105 ? -14.105 10.097 13.376 1.00 78.88 105 PRO A C 1
ATOM 849 O O . PRO A 1 105 ? -14.997 10.922 13.183 1.00 78.88 105 PRO A O 1
ATOM 852 N N . ARG A 1 106 ? -13.610 9.846 14.587 1.00 74.56 106 ARG A N 1
ATOM 853 C CA . ARG A 1 106 ? -14.131 10.474 15.806 1.00 74.56 106 ARG A CA 1
ATOM 854 C C . ARG A 1 106 ? -13.527 11.858 16.035 1.00 74.56 106 ARG A C 1
ATOM 856 O O . ARG A 1 106 ? -14.169 12.694 16.651 1.00 74.56 106 ARG A O 1
ATOM 863 N N . ASN A 1 107 ? -12.326 12.099 15.503 1.00 82.69 107 ASN A N 1
ATOM 864 C CA . ASN A 1 107 ? -11.581 13.348 15.646 1.00 82.69 107 ASN A CA 1
ATOM 865 C C . ASN A 1 107 ? -10.967 13.798 14.314 1.00 82.69 107 ASN A C 1
ATOM 867 O O . ASN A 1 107 ? -10.450 12.978 13.556 1.00 82.69 107 ASN A O 1
ATOM 871 N N . ILE A 1 108 ? -10.896 15.115 14.089 1.00 84.44 108 ILE A N 1
ATOM 872 C CA . ILE A 1 108 ? -10.187 15.717 12.940 1.00 84.44 108 ILE A CA 1
ATOM 873 C C . ILE A 1 108 ? -8.709 15.292 12.922 1.00 84.44 108 ILE A C 1
ATOM 875 O O . ILE A 1 108 ? -8.151 15.029 11.861 1.00 84.44 108 ILE A O 1
ATOM 879 N N . LYS A 1 109 ? -8.097 15.106 14.101 1.00 83.38 109 LYS A N 1
ATOM 880 C CA . LYS A 1 109 ? -6.731 14.576 14.239 1.00 83.38 109 LYS A CA 1
ATOM 881 C C . LYS A 1 109 ? -6.551 13.203 13.572 1.00 83.38 109 LYS A C 1
ATOM 883 O O . LYS A 1 109 ? -5.507 12.967 12.977 1.00 83.38 109 LYS A O 1
ATOM 888 N N . GLN A 1 110 ? -7.560 12.322 13.618 1.00 84.38 110 GLN A N 1
ATOM 889 C CA . GLN A 1 110 ? -7.521 11.014 12.938 1.00 84.38 110 GLN A CA 1
ATOM 890 C C . GLN A 1 110 ? -7.538 11.172 11.419 1.00 84.38 110 GLN A C 1
ATOM 892 O O . GLN A 1 110 ? -6.816 10.461 10.727 1.00 84.38 110 GLN A O 1
ATOM 897 N N . VAL A 1 111 ? -8.315 12.128 10.907 1.00 87.56 111 VAL A N 1
ATOM 898 C CA . VAL A 1 111 ? -8.362 12.430 9.471 1.00 87.56 111 VAL A CA 1
ATOM 899 C C . VAL A 1 111 ? -7.021 12.989 9.003 1.00 87.56 111 VAL A C 1
ATOM 901 O O . VAL A 1 111 ? -6.461 12.489 8.033 1.00 87.56 111 VAL A O 1
ATOM 904 N N . MET A 1 112 ? -6.456 13.961 9.725 1.00 87.75 112 MET A N 1
ATOM 905 C CA . MET A 1 112 ? -5.146 14.523 9.380 1.00 87.75 112 MET A CA 1
ATOM 906 C C . MET A 1 112 ? -4.028 13.481 9.459 1.00 87.75 112 MET A C 1
ATOM 908 O O . MET A 1 112 ? -3.174 13.437 8.578 1.00 87.75 112 MET A O 1
ATOM 912 N N . ALA A 1 113 ? -4.051 12.606 10.468 1.00 86.94 113 ALA A N 1
ATOM 913 C CA . ALA A 1 113 ? -3.087 11.518 10.579 1.00 86.94 113 ALA A CA 1
ATOM 914 C C . ALA A 1 113 ? -3.212 10.506 9.430 1.00 86.94 113 ALA A C 1
ATOM 916 O O . ALA A 1 113 ? -2.194 10.055 8.912 1.00 86.94 113 ALA A O 1
ATOM 917 N N . ALA A 1 114 ? -4.434 10.181 8.995 1.00 88.12 114 ALA A N 1
ATOM 918 C CA . ALA A 1 114 ? -4.658 9.308 7.844 1.00 88.12 114 ALA A CA 1
ATOM 919 C C . ALA A 1 114 ? -4.180 9.949 6.530 1.00 88.12 114 ALA A C 1
ATOM 921 O O . ALA A 1 114 ? -3.550 9.271 5.720 1.00 88.12 114 ALA A O 1
ATOM 922 N N . LEU A 1 115 ? -4.417 11.251 6.337 1.00 90.75 115 LEU A N 1
ATOM 923 C CA . LEU A 1 115 ? -3.950 11.990 5.159 1.00 90.75 115 LEU A CA 1
ATOM 924 C C . LEU A 1 115 ? -2.420 12.066 5.102 1.00 90.75 115 LEU A C 1
ATOM 926 O O . LEU A 1 115 ? -1.825 11.709 4.086 1.00 90.75 115 LEU A O 1
ATOM 930 N N . LEU A 1 116 ? -1.778 12.476 6.200 1.00 91.50 116 LEU A N 1
ATOM 931 C CA . LEU A 1 116 ? -0.316 12.528 6.285 1.00 91.50 116 LEU A CA 1
ATOM 932 C C . LEU A 1 116 ? 0.295 11.131 6.140 1.00 91.50 116 LEU A C 1
ATOM 934 O O . LEU A 1 116 ? 1.244 10.954 5.381 1.00 91.50 116 LEU A O 1
ATOM 938 N N . GLY A 1 117 ? -0.277 10.126 6.807 1.00 89.12 117 GLY A N 1
ATOM 939 C CA . GLY A 1 117 ? 0.161 8.736 6.694 1.00 89.12 117 GLY A CA 1
ATOM 940 C C . GLY A 1 117 ? 0.067 8.208 5.262 1.00 89.12 117 GLY A C 1
ATOM 941 O O . GLY A 1 117 ? 1.016 7.596 4.779 1.00 89.12 117 GLY A O 1
ATOM 942 N N . GLY A 1 118 ? -1.030 8.501 4.558 1.00 89.44 118 GLY A N 1
ATOM 943 C CA . GLY A 1 118 ? -1.199 8.151 3.148 1.00 89.44 118 GLY A CA 1
ATOM 944 C C . GLY A 1 118 ? -0.161 8.819 2.243 1.00 89.44 118 GLY A C 1
ATOM 945 O O . GLY A 1 118 ? 0.421 8.150 1.389 1.00 89.44 118 GLY A O 1
ATOM 946 N N . LEU A 1 119 ? 0.134 10.103 2.470 1.00 91.00 119 LEU A N 1
ATOM 947 C CA . LEU A 1 119 ? 1.159 10.838 1.723 1.00 91.00 119 LEU A CA 1
ATOM 948 C C . LEU A 1 119 ? 2.550 10.211 1.914 1.00 91.00 119 LEU A C 1
ATOM 950 O O . LEU A 1 119 ? 3.232 9.912 0.934 1.00 91.00 119 LEU A O 1
ATOM 954 N N . PHE A 1 120 ? 2.947 9.956 3.165 1.00 90.19 120 PHE A N 1
ATOM 955 C CA . PHE A 1 120 ? 4.229 9.318 3.476 1.00 90.19 120 PHE A CA 1
ATOM 956 C C . PHE A 1 120 ? 4.311 7.887 2.932 1.00 90.19 120 PHE A C 1
ATOM 958 O O . PHE A 1 120 ? 5.352 7.501 2.402 1.00 90.19 120 PHE A O 1
ATOM 965 N N . MET A 1 121 ? 3.224 7.112 3.011 1.00 88.62 121 MET A N 1
ATOM 966 C CA . MET A 1 121 ? 3.166 5.752 2.470 1.00 88.62 121 MET A CA 1
ATOM 967 C C . MET A 1 121 ? 3.303 5.747 0.943 1.00 88.62 121 MET A C 1
ATOM 969 O O . MET A 1 121 ? 4.046 4.930 0.402 1.00 88.62 121 MET A O 1
ATOM 973 N N . GLY A 1 122 ? 2.640 6.676 0.248 1.00 87.25 122 GLY A N 1
ATOM 974 C CA . GLY A 1 122 ? 2.752 6.829 -1.203 1.00 87.25 122 GLY A CA 1
ATOM 975 C C . GLY A 1 122 ? 4.150 7.267 -1.642 1.00 87.25 122 GLY A C 1
ATOM 976 O O . GLY A 1 122 ? 4.735 6.661 -2.540 1.00 87.25 122 GLY A O 1
ATOM 977 N N . TYR A 1 123 ? 4.714 8.273 -0.970 1.00 88.00 123 TYR A N 1
ATOM 978 C CA . TYR A 1 123 ? 6.068 8.757 -1.235 1.00 88.00 123 TYR A CA 1
ATOM 979 C C . TYR A 1 123 ? 7.120 7.664 -0.990 1.00 88.00 123 TYR A C 1
ATOM 981 O O . TYR A 1 123 ? 7.938 7.371 -1.864 1.00 88.00 123 TYR A O 1
ATOM 989 N N . GLY A 1 124 ? 7.043 6.984 0.157 1.00 86.25 124 GLY A N 1
ATOM 990 C CA . GLY A 1 124 ? 7.944 5.889 0.511 1.00 86.25 124 GLY A CA 1
ATOM 991 C C . GLY A 1 124 ? 7.844 4.700 -0.445 1.00 86.25 124 GLY A C 1
ATOM 992 O O . GLY A 1 124 ? 8.868 4.152 -0.845 1.00 86.25 124 GLY A O 1
ATOM 993 N N . ALA A 1 125 ? 6.635 4.340 -0.886 1.00 85.69 125 ALA A N 1
ATOM 994 C CA . ALA A 1 125 ? 6.443 3.264 -1.857 1.00 85.69 125 ALA A CA 1
ATOM 995 C C . ALA A 1 125 ? 7.120 3.548 -3.206 1.00 85.69 125 ALA A C 1
ATOM 997 O O . ALA A 1 125 ? 7.553 2.622 -3.892 1.00 85.69 125 ALA A O 1
ATOM 998 N N . ARG A 1 126 ? 7.225 4.825 -3.594 1.00 83.25 126 ARG A N 1
ATOM 999 C CA . ARG A 1 126 ? 7.901 5.233 -4.830 1.00 83.25 126 ARG A CA 1
ATOM 1000 C C . ARG A 1 126 ? 9.413 5.237 -4.686 1.00 83.25 126 ARG A C 1
ATOM 1002 O O . ARG A 1 126 ? 10.078 4.699 -5.562 1.00 83.25 126 ARG A O 1
ATOM 1009 N N . LEU A 1 127 ? 9.932 5.732 -3.564 1.00 83.31 127 LEU A N 1
ATOM 1010 C CA . LEU A 1 127 ? 11.363 5.646 -3.256 1.00 83.31 127 LEU A CA 1
ATOM 1011 C C . LEU A 1 127 ? 11.855 4.196 -3.156 1.00 83.31 127 LEU A C 1
ATOM 1013 O O . LEU A 1 127 ? 12.940 3.877 -3.625 1.00 83.31 127 LEU A O 1
ATOM 1017 N N . ALA A 1 128 ? 11.049 3.309 -2.571 1.00 81.88 128 ALA A N 1
ATOM 1018 C CA . ALA A 1 128 ? 11.385 1.896 -2.422 1.00 81.88 128 ALA A CA 1
ATOM 1019 C C . ALA A 1 128 ? 11.131 1.050 -3.684 1.00 81.88 128 ALA A C 1
ATOM 1021 O O . ALA A 1 128 ? 11.505 -0.125 -3.720 1.00 81.88 128 ALA A O 1
ATOM 1022 N N . GLY A 1 129 ? 10.461 1.608 -4.698 1.00 76.50 129 GLY A N 1
ATOM 1023 C CA . GLY A 1 129 ? 10.101 0.888 -5.921 1.00 76.50 129 GLY A CA 1
ATOM 1024 C C . GLY A 1 129 ? 9.012 -0.180 -5.743 1.00 76.50 129 GLY A C 1
ATOM 1025 O O . GLY A 1 129 ? 8.896 -1.072 -6.578 1.00 76.50 129 GLY A O 1
ATOM 1026 N N . GLY A 1 130 ? 8.199 -0.125 -4.681 1.00 79.69 130 GLY A N 1
ATOM 1027 C CA . GLY A 1 130 ? 7.133 -1.104 -4.461 1.00 79.69 130 GLY A CA 1
ATOM 1028 C C . GLY A 1 130 ? 6.347 -0.938 -3.159 1.00 79.69 130 GLY A C 1
ATOM 1029 O O . GLY A 1 130 ? 6.597 -0.050 -2.350 1.00 79.69 130 GLY A O 1
ATOM 1030 N N . CYS A 1 131 ? 5.351 -1.806 -2.970 1.00 86.06 131 CYS A N 1
ATOM 1031 C CA . CYS A 1 131 ? 4.600 -1.945 -1.717 1.00 86.06 131 CYS A CA 1
ATOM 1032 C C . CYS A 1 131 ? 5.094 -3.151 -0.911 1.00 86.06 131 CYS A C 1
ATOM 1034 O O . CYS A 1 131 ? 5.860 -3.962 -1.417 1.00 86.06 131 CYS A O 1
ATOM 1036 N N . SER A 1 132 ? 4.604 -3.338 0.315 1.00 85.94 132 SER A N 1
ATOM 1037 C CA . SER A 1 132 ? 4.979 -4.489 1.146 1.00 85.94 132 SER A CA 1
ATOM 1038 C C . SER A 1 132 ? 4.741 -5.841 0.462 1.00 85.94 132 SER A C 1
ATOM 1040 O O . SER A 1 132 ? 5.547 -6.744 0.611 1.00 85.94 132 SER A O 1
ATOM 1042 N N . VAL A 1 133 ? 3.684 -5.993 -0.338 1.00 79.25 133 VAL A N 1
ATOM 1043 C CA . VAL A 1 133 ? 3.441 -7.250 -1.068 1.00 79.25 133 VAL A CA 1
ATOM 1044 C C . VAL A 1 133 ? 4.440 -7.411 -2.223 1.00 79.25 133 VAL A C 1
ATOM 1046 O O . VAL A 1 133 ? 5.124 -8.423 -2.311 1.00 79.25 133 VAL A O 1
ATOM 1049 N N . GLY A 1 134 ? 4.607 -6.393 -3.067 1.00 75.31 134 GLY A N 1
ATOM 1050 C CA . GLY A 1 134 ? 5.499 -6.483 -4.228 1.00 75.31 134 GLY A CA 1
ATOM 1051 C C . GLY A 1 134 ? 6.992 -6.485 -3.874 1.00 75.31 134 GLY A C 1
ATOM 1052 O O . GLY A 1 134 ? 7.740 -7.332 -4.352 1.00 75.31 134 GLY A O 1
ATOM 1053 N N . ALA A 1 135 ? 7.432 -5.560 -3.018 1.00 78.62 135 ALA A N 1
ATOM 1054 C CA . ALA A 1 135 ? 8.840 -5.363 -2.675 1.00 78.62 135 ALA A CA 1
ATOM 1055 C C . ALA A 1 135 ? 9.349 -6.374 -1.640 1.00 78.62 135 ALA A C 1
ATOM 1057 O O . ALA A 1 135 ? 10.437 -6.915 -1.815 1.00 78.62 135 ALA A O 1
ATOM 1058 N N . LEU A 1 136 ? 8.574 -6.664 -0.585 1.00 80.44 136 LEU A N 1
ATOM 1059 C CA . LEU A 1 136 ? 8.996 -7.632 0.433 1.00 80.44 136 LEU A CA 1
ATOM 1060 C C . LEU A 1 136 ? 8.706 -9.063 -0.016 1.00 80.44 136 LEU A C 1
ATOM 1062 O O . LEU A 1 136 ? 9.632 -9.860 -0.094 1.00 80.44 136 LEU A O 1
ATOM 1066 N N . VAL A 1 137 ? 7.450 -9.404 -0.334 1.00 77.12 137 VAL A N 1
ATOM 1067 C CA . VAL A 1 137 ? 7.077 -10.794 -0.673 1.00 77.12 137 VAL A CA 1
ATOM 1068 C C . VAL A 1 137 ? 7.597 -11.182 -2.057 1.00 77.12 137 VAL A C 1
ATOM 1070 O O . VAL A 1 137 ? 8.252 -12.210 -2.187 1.00 77.12 137 VAL A O 1
ATOM 1073 N N . GLY A 1 138 ? 7.394 -10.342 -3.077 1.00 74.31 138 GLY A N 1
ATOM 1074 C CA . GLY A 1 138 ? 7.969 -10.579 -4.407 1.00 74.31 138 GLY A CA 1
ATOM 1075 C C . GLY A 1 138 ? 9.503 -10.542 -4.413 1.00 74.31 138 GLY A C 1
ATOM 1076 O O . GLY A 1 138 ? 10.140 -11.434 -4.964 1.00 74.31 138 GLY A O 1
ATOM 1077 N N . GLY A 1 139 ? 10.111 -9.554 -3.747 1.00 74.62 139 GLY A N 1
ATOM 1078 C CA . GLY A 1 139 ? 11.571 -9.417 -3.689 1.00 74.62 139 GLY A CA 1
ATOM 1079 C C . GLY A 1 139 ? 12.275 -10.543 -2.924 1.00 74.62 139 GLY A C 1
ATOM 1080 O O . GLY A 1 139 ? 13.325 -11.010 -3.365 1.00 74.62 139 GLY A O 1
ATOM 1081 N N . SER A 1 140 ? 11.692 -11.014 -1.815 1.00 75.25 140 SER A N 1
ATOM 1082 C CA . SER A 1 140 ? 12.223 -12.164 -1.065 1.00 75.25 140 SER A CA 1
ATOM 1083 C C . SER A 1 140 ? 12.028 -13.490 -1.803 1.00 75.25 140 SER A C 1
ATOM 1085 O O . SER A 1 140 ? 12.936 -14.318 -1.773 1.00 75.25 140 SER A O 1
ATOM 1087 N N . ALA A 1 141 ? 10.909 -13.674 -2.516 1.00 72.19 141 ALA A N 1
ATOM 1088 C CA . ALA A 1 141 ? 10.661 -14.867 -3.330 1.00 72.19 141 ALA A CA 1
ATOM 1089 C C . ALA A 1 141 ? 11.682 -15.022 -4.469 1.00 72.19 141 ALA A C 1
ATOM 1091 O O . ALA A 1 141 ? 12.108 -16.135 -4.765 1.00 72.19 141 ALA A O 1
ATOM 1092 N N . SER A 1 142 ? 12.134 -13.909 -5.053 1.00 74.38 142 SER A N 1
ATOM 1093 C CA . SER A 1 142 ? 13.200 -13.894 -6.065 1.00 74.38 142 SER A CA 1
ATOM 1094 C C . SER A 1 142 ? 14.620 -13.914 -5.474 1.00 74.38 142 SER A C 1
ATOM 1096 O O . SER A 1 142 ? 15.582 -13.697 -6.208 1.00 74.38 142 SER A O 1
ATOM 1098 N N . LEU A 1 143 ? 14.769 -14.121 -4.156 1.00 76.75 143 LEU A N 1
ATOM 1099 C CA . LEU A 1 143 ? 16.041 -14.076 -3.415 1.00 76.75 143 LEU A CA 1
ATOM 1100 C C . LEU A 1 143 ? 16.854 -12.778 -3.617 1.00 76.75 143 LEU A C 1
ATOM 1102 O O . LEU A 1 143 ? 18.075 -12.757 -3.465 1.00 76.75 143 LEU A O 1
ATOM 1106 N N . SER A 1 144 ? 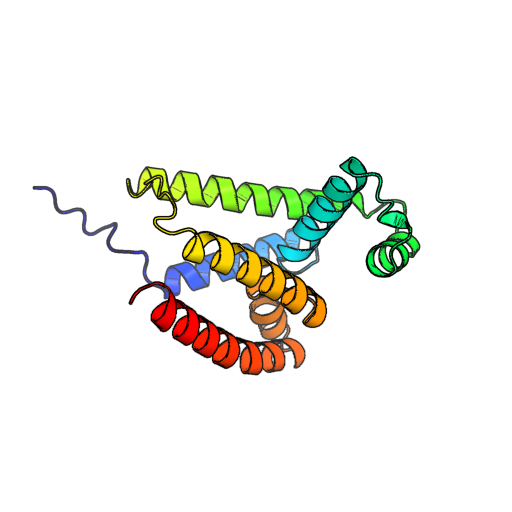16.184 -11.670 -3.942 1.00 77.88 144 SER A N 1
ATOM 1107 C CA . SER A 1 144 ? 16.846 -10.402 -4.249 1.00 77.88 144 SER A CA 1
ATOM 1108 C C . SER A 1 144 ? 17.234 -9.647 -2.981 1.00 77.88 144 SER A C 1
ATOM 1110 O O . SER A 1 144 ? 16.422 -9.489 -2.065 1.00 77.88 144 SER A O 1
ATOM 1112 N N . LEU A 1 145 ? 18.456 -9.100 -2.955 1.00 82.94 145 LEU A N 1
ATOM 1113 C CA . LEU A 1 145 ? 18.972 -8.293 -1.842 1.00 82.94 145 LEU A CA 1
ATOM 1114 C C . LEU A 1 145 ? 18.046 -7.105 -1.516 1.00 82.94 145 LEU A C 1
ATOM 1116 O O . LEU A 1 145 ? 17.879 -6.748 -0.351 1.00 82.94 145 LEU A O 1
ATOM 1120 N N . HIS A 1 146 ? 17.390 -6.540 -2.537 1.00 84.00 146 HIS A N 1
ATOM 1121 C CA . HIS A 1 146 ? 16.468 -5.408 -2.398 1.00 84.00 146 HIS A CA 1
ATOM 1122 C C . HIS A 1 146 ? 15.298 -5.707 -1.457 1.00 84.00 146 HIS A C 1
ATOM 1124 O O . HIS A 1 146 ? 14.954 -4.875 -0.621 1.00 84.00 146 HIS A O 1
ATOM 1130 N N . GLY A 1 147 ? 14.711 -6.907 -1.544 1.00 82.44 147 GLY A N 1
ATOM 1131 C CA . GLY A 1 147 ? 13.576 -7.292 -0.699 1.00 82.44 147 GLY A CA 1
ATOM 1132 C C . GLY A 1 147 ? 13.960 -7.406 0.778 1.00 82.44 147 GLY A C 1
ATOM 1133 O O . GLY A 1 147 ? 13.223 -6.954 1.655 1.00 82.44 147 GLY A O 1
ATOM 1134 N N . TRP A 1 148 ? 15.152 -7.939 1.055 1.00 82.88 148 TRP A N 1
ATOM 1135 C CA . TRP A 1 148 ? 15.692 -8.048 2.411 1.00 82.88 148 TRP A CA 1
ATOM 1136 C C . TRP A 1 148 ? 16.024 -6.681 3.008 1.00 82.88 148 TRP A C 1
ATOM 1138 O O . TRP A 1 148 ? 15.630 -6.394 4.140 1.00 82.88 148 TRP A O 1
ATOM 1148 N N . VAL A 1 149 ? 16.682 -5.815 2.231 1.00 87.00 149 VAL A N 1
ATOM 1149 C CA . VAL A 1 149 ? 16.977 -4.434 2.639 1.00 87.00 149 VAL A CA 1
ATOM 1150 C C . VAL A 1 149 ? 15.678 -3.682 2.922 1.00 87.00 149 VAL A C 1
ATOM 1152 O O . VAL A 1 149 ? 15.536 -3.083 3.988 1.00 87.00 149 VAL A O 1
ATOM 1155 N N . PHE A 1 15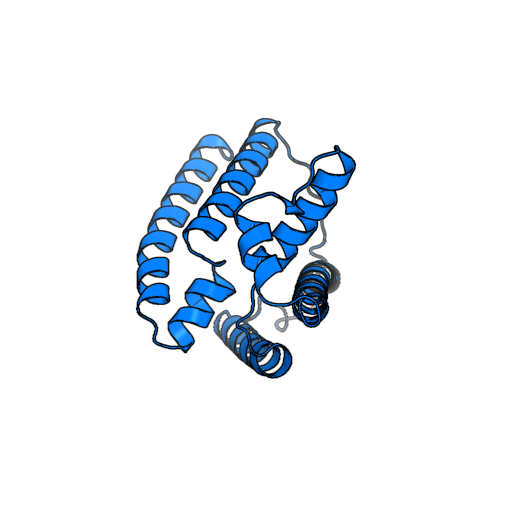0 ? 14.690 -3.782 2.030 1.00 86.94 150 PHE A N 1
ATOM 1156 C CA . PHE A 1 150 ? 13.376 -3.180 2.236 1.00 86.94 150 PHE A CA 1
ATOM 1157 C C . PHE A 1 150 ? 12.726 -3.659 3.541 1.00 86.94 150 PHE A C 1
ATOM 1159 O O . PHE A 1 150 ? 12.245 -2.835 4.315 1.00 86.94 150 PHE A O 1
ATOM 1166 N N . GLY A 1 151 ? 12.766 -4.962 3.835 1.00 84.94 151 GLY A N 1
ATOM 1167 C CA . GLY A 1 151 ? 12.235 -5.524 5.081 1.00 84.94 151 GLY A CA 1
ATOM 1168 C C . GLY A 1 151 ? 12.889 -4.956 6.343 1.00 84.94 151 GLY A C 1
ATOM 1169 O O . GLY A 1 151 ? 12.182 -4.585 7.284 1.00 84.94 151 GLY A O 1
ATOM 1170 N N . ILE A 1 152 ? 14.220 -4.824 6.349 1.00 89.06 152 ILE A N 1
ATOM 1171 C CA . ILE A 1 152 ? 14.981 -4.286 7.490 1.00 89.06 152 ILE A CA 1
ATOM 1172 C C . ILE A 1 152 ? 14.579 -2.845 7.808 1.00 89.06 152 ILE A C 1
ATOM 1174 O O . ILE A 1 152 ? 14.510 -2.492 8.981 1.00 89.06 152 ILE A O 1
ATOM 1178 N N . PHE A 1 153 ? 14.287 -2.021 6.801 1.00 89.44 153 PHE A N 1
ATOM 1179 C CA . PHE A 1 153 ? 13.849 -0.637 7.015 1.00 89.44 153 PHE A CA 1
ATOM 1180 C C . PHE A 1 153 ? 12.336 -0.514 7.246 1.00 89.44 153 PHE A C 1
ATOM 1182 O O . PHE A 1 153 ? 11.893 0.350 8.009 1.00 89.44 153 PHE A O 1
ATOM 1189 N N . LEU A 1 154 ? 11.535 -1.400 6.649 1.00 89.75 154 LEU A N 1
ATOM 1190 C CA . LEU 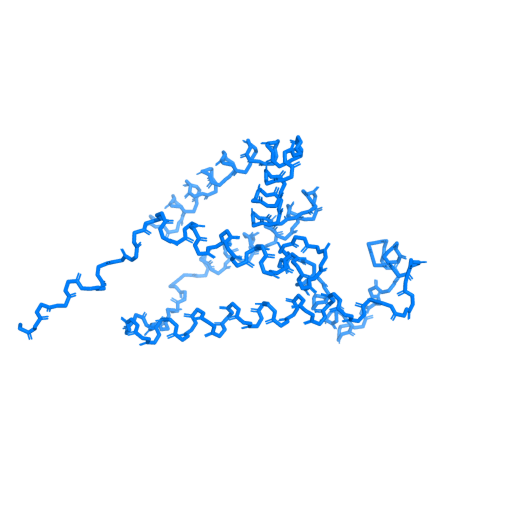A 1 154 ? 10.081 -1.413 6.798 1.00 89.75 154 LEU A CA 1
ATOM 1191 C C . LEU A 1 154 ? 9.657 -1.716 8.241 1.00 89.75 154 LEU A C 1
ATOM 1193 O O . LEU A 1 154 ? 8.788 -1.028 8.775 1.00 89.75 154 LEU A O 1
ATOM 1197 N N . LEU A 1 155 ? 10.258 -2.727 8.874 1.00 89.06 155 LEU A N 1
ATOM 1198 C CA . LEU A 1 155 ? 9.899 -3.173 10.227 1.00 89.06 155 LEU A CA 1
ATOM 1199 C C . LEU A 1 155 ? 10.044 -2.075 11.306 1.00 89.06 155 LEU A C 1
ATOM 1201 O O . LEU A 1 155 ? 9.054 -1.790 11.989 1.00 89.06 155 LEU A O 1
ATOM 1205 N N . PRO A 1 156 ? 11.207 -1.413 11.477 1.00 91.75 156 PRO A N 1
ATOM 1206 C CA . PRO A 1 156 ? 11.360 -0.330 12.444 1.00 91.75 156 PRO A CA 1
ATOM 1207 C C . PRO A 1 156 ? 10.521 0.896 12.069 1.00 91.75 156 PRO A C 1
ATOM 1209 O O . PRO A 1 156 ? 9.961 1.534 12.960 1.00 91.75 156 PRO A O 1
ATOM 1212 N N . GLY A 1 157 ? 10.365 1.199 10.774 1.00 88.06 157 GLY A N 1
ATOM 1213 C CA . GLY A 1 157 ? 9.493 2.280 10.309 1.00 88.06 157 GLY A CA 1
ATOM 1214 C C . GLY A 1 157 ? 8.029 2.059 10.702 1.00 88.06 157 GLY A C 1
ATOM 1215 O O . GLY A 1 157 ? 7.391 2.952 11.264 1.00 88.06 157 GLY A O 1
ATOM 1216 N N . ALA A 1 158 ? 7.513 0.845 10.492 1.00 89.94 158 ALA A N 1
ATOM 1217 C CA . ALA A 1 158 ? 6.160 0.461 10.889 1.00 89.94 158 ALA A CA 1
ATOM 1218 C C . ALA A 1 158 ? 5.980 0.488 12.415 1.00 89.94 158 ALA A C 1
ATOM 1220 O O . ALA A 1 158 ? 4.965 0.985 12.908 1.00 89.94 158 ALA A O 1
ATOM 1221 N N . TRP A 1 159 ? 6.976 0.016 13.171 1.00 91.25 159 TRP A N 1
ATOM 1222 C CA . TRP A 1 159 ? 6.946 0.049 14.634 1.00 91.25 159 TRP A CA 1
ATOM 1223 C C . TRP A 1 159 ? 6.905 1.481 15.186 1.00 91.25 159 TRP A C 1
ATOM 1225 O O . TRP A 1 159 ? 6.075 1.793 16.046 1.00 91.25 159 TRP A O 1
ATOM 1235 N N . LEU A 1 160 ? 7.751 2.375 14.663 1.00 91.06 160 LEU A N 1
ATOM 1236 C CA . LEU A 1 160 ? 7.752 3.791 15.036 1.00 91.06 160 LEU A CA 1
ATOM 1237 C C . LEU A 1 160 ? 6.428 4.468 14.666 1.00 91.06 160 LEU A C 1
ATOM 1239 O O . LEU A 1 160 ? 5.845 5.156 15.506 1.00 91.06 160 LEU A O 1
ATOM 1243 N N . GLY A 1 161 ? 5.919 4.229 13.455 1.00 87.31 161 GLY A N 1
ATOM 1244 C CA . GLY A 1 161 ? 4.633 4.764 13.005 1.00 87.31 161 GLY A CA 1
ATOM 1245 C C . GLY A 1 161 ? 3.478 4.340 13.914 1.00 87.31 161 GLY A C 1
ATOM 1246 O O . GLY A 1 161 ? 2.695 5.184 14.355 1.00 87.31 161 GLY A O 1
ATOM 1247 N N . LEU A 1 162 ? 3.420 3.056 14.283 1.00 88.38 162 LEU A N 1
ATOM 1248 C CA . LEU A 1 162 ? 2.407 2.540 15.203 1.00 88.38 162 LEU A CA 1
ATOM 1249 C C . LEU A 1 162 ? 2.519 3.178 16.594 1.00 88.38 162 LEU A C 1
ATOM 1251 O O . LEU A 1 162 ? 1.504 3.553 17.183 1.00 88.38 162 LEU A O 1
ATOM 1255 N N . LYS A 1 163 ? 3.743 3.355 17.106 1.00 87.50 163 LYS A N 1
ATOM 1256 C CA . LYS A 1 163 ? 3.995 3.985 18.410 1.00 87.50 163 LYS A CA 1
ATOM 1257 C C . LYS A 1 163 ? 3.552 5.451 18.438 1.00 87.50 163 LYS A C 1
ATOM 1259 O O . LYS A 1 163 ? 2.967 5.893 19.427 1.00 87.50 163 LYS A O 1
ATOM 1264 N N . VAL A 1 164 ? 3.793 6.190 17.354 1.00 87.00 164 VAL A N 1
ATOM 1265 C CA . VAL A 1 164 ? 3.337 7.580 17.192 1.00 87.00 164 VAL A CA 1
ATOM 1266 C C . VAL A 1 164 ? 1.808 7.630 17.139 1.00 87.00 164 VAL A C 1
ATOM 1268 O O . VAL A 1 164 ? 1.190 8.322 17.944 1.00 87.00 164 VAL A O 1
ATOM 1271 N N . ILE A 1 165 ? 1.181 6.843 16.262 1.00 85.44 165 ILE A N 1
ATOM 1272 C CA . ILE A 1 165 ? -0.284 6.795 16.110 1.00 85.44 165 ILE A CA 1
ATOM 1273 C C . ILE A 1 165 ? -0.965 6.434 17.436 1.00 85.44 165 ILE A C 1
ATOM 1275 O O . ILE A 1 165 ? -1.893 7.124 17.858 1.00 85.44 165 ILE A O 1
ATOM 1279 N N . SER A 1 166 ? -0.477 5.400 18.125 1.00 82.31 166 SER A N 1
ATOM 1280 C CA . SER A 1 166 ? -1.004 4.973 19.426 1.00 82.31 166 SER A CA 1
ATOM 1281 C C . SER A 1 166 ? -0.951 6.104 20.456 1.00 82.31 166 SER A C 1
ATOM 1283 O O . SER A 1 166 ? -1.949 6.362 21.128 1.00 82.31 166 SER A O 1
ATOM 1285 N N . ARG A 1 167 ? 0.171 6.828 20.532 1.00 80.62 167 ARG A N 1
ATOM 1286 C CA . ARG A 1 167 ? 0.367 7.901 21.513 1.00 80.62 167 ARG A CA 1
ATOM 1287 C C . ARG A 1 167 ? -0.501 9.138 21.255 1.00 80.62 167 ARG A C 1
ATOM 1289 O O . ARG A 1 167 ? -0.898 9.771 22.224 1.00 80.62 167 ARG A O 1
ATOM 1296 N N . TYR A 1 168 ? -0.773 9.494 19.997 1.00 75.81 168 TYR A N 1
ATOM 1297 C CA . TYR A 1 168 ? -1.476 10.745 19.653 1.00 75.81 168 TYR A CA 1
ATOM 1298 C C . TYR A 1 168 ? -2.973 10.592 19.349 1.00 75.81 168 TYR A C 1
ATOM 1300 O O . TYR A 1 168 ? -3.686 11.597 19.342 1.00 75.81 168 TYR A O 1
ATOM 1308 N N . LEU A 1 169 ? -3.447 9.384 19.022 1.00 72.62 169 LEU A N 1
ATOM 1309 C CA . LEU A 1 169 ? -4.832 9.162 18.575 1.00 72.62 169 LEU A CA 1
ATOM 1310 C C . LEU A 1 169 ? -5.665 8.307 19.530 1.00 72.62 169 LEU A C 1
ATOM 1312 O O . LEU A 1 169 ? -6.888 8.287 19.384 1.00 72.62 169 LEU A O 1
ATOM 1316 N N . THR A 1 170 ? -5.019 7.589 20.453 1.00 66.25 170 THR A N 1
ATOM 1317 C CA . THR A 1 170 ? -5.695 6.702 21.419 1.00 66.25 170 THR A CA 1
ATOM 1318 C C . THR A 1 170 ? -5.669 7.257 22.850 1.00 66.25 170 THR A C 1
ATOM 1320 O O . THR A 1 170 ? -6.543 6.896 23.631 1.00 66.25 170 THR A O 1
ATOM 1323 N N . ASN A 1 171 ? -4.731 8.162 23.163 1.00 49.81 171 ASN A N 1
ATOM 1324 C CA . ASN A 1 171 ? -4.745 9.018 24.360 1.00 49.81 171 ASN A CA 1
ATOM 1325 C C . ASN A 1 171 ? -5.393 10.368 24.046 1.00 49.81 171 ASN A C 1
ATOM 1327 O O . ASN A 1 171 ? -6.065 10.910 24.946 1.00 49.81 171 ASN A O 1
#

Organism: NCBI:txid3039180

Solvent-accessible surface area (backbone atoms only — not comparable to full-atom values): 9841 Å² total; per-residue (Å²): 142,76,92,65,87,82,72,63,74,80,55,69,67,57,55,50,52,52,51,51,53,50,40,52,54,42,26,74,75,61,81,41,61,53,49,63,58,65,29,52,48,53,53,52,40,58,55,37,41,78,75,72,43,69,50,69,78,34,71,80,43,38,65,57,57,74,74,44,92,86,64,56,66,59,62,44,50,52,26,42,50,50,50,50,46,50,56,54,47,53,50,52,49,29,54,76,70,69,65,68,69,94,78,74,79,89,45,71,67,56,53,52,50,50,53,53,48,50,50,52,51,53,53,49,28,59,78,68,73,34,41,70,60,24,32,34,53,42,21,46,75,69,71,36,69,66,11,53,54,49,45,67,55,46,53,60,50,52,51,50,52,50,54,51,50,49,61,72,72,74,107

Foldseek 3Di:
DDDPVVPPPDPVVVVVVVLLVVQVVCCVVQVAGQFLLVLVVVVVQVVVVVVVDNCCPPPVNVVVCVPDPPPPVVNNVSSVVVNVCCVVVVVVVCVVVVVDDDDDQPDVVVVVLVVVVVVCQSVVCVVLVGDCRRLQVVCVVVVHPSNVVCVVVVVVVVVVSVVVCCVPPVD

Secondary structure (DSSP, 8-state):
----TT-S---HHHHHHHHHHHHHHHHHHHSS---SHHHHHHHHHHHHHTTT--GGGSHHHHHHHTS-TTTSHHHHHHHHHHHHHHHHHHHHHHHHTT----PPPSSHHHHHHHHHHHHHHHHHHHHTTS-IIIIIIIHHHTT-HHHHHHHHHHHHHHHHHHHHHHHHHT-

InterPro domains:
  IPR007272 Sulphur transport TsuA/YedE [PF04143] (9-160)
  IPR007272 Sulphur transport TsuA/YedE [PTHR30574] (6-169)

pLDDT: mean 77.94, std 12.73, range [38.72, 92.75]

Sequence (171 aa):
MKNNTIFTGLPYWLGGVALGLLNIVVFMLSEKPWGITTAMSHWGAEFSKFFGAAPEQWLYFGEIQMHNHLTEYQPFLIGTLLNIGIIFGAMFAALIYHEFRIRRPRNIKQVMAALLGGLFMGYGARLAGGCSVGALVGGSASLSLHGWVFGIFLLPGAWLGLKVISRYLTN